Protein AF-A0AAV4CWK8-F1 (afdb_monomer)

Solvent-accessible surface area (backbone atoms only — not comparable to full-atom values): 9737 Å² total; per-residue (Å²): 127,70,70,64,57,52,54,51,51,53,54,54,52,53,53,53,50,53,52,51,50,54,52,54,55,46,54,52,49,56,52,48,53,53,48,52,51,52,56,52,54,70,74,44,55,72,71,56,43,50,50,50,64,67,66,51,59,64,65,56,48,72,73,48,62,86,52,51,74,74,28,52,50,37,36,68,65,50,82,75,72,56,103,56,95,66,69,42,73,68,11,51,52,51,18,52,50,49,51,52,52,51,52,52,47,55,53,49,54,51,51,50,51,52,49,51,55,50,50,54,50,52,52,50,52,50,51,52,49,55,51,50,50,53,52,50,53,51,49,53,51,53,53,51,53,49,52,64,55,33,77,76,34,75,64,51,51,53,52,53,53,49,53,55,48,57,63,61,70,71,73,80,131

Foldseek 3Di:
DPPVVVVVVVVVVVVVVVVVVVVVVVVVVVVVVVVVVVVVLVVDDPVVNVVVVVPPPPVCCVVPVPFDPVLVVLQVPDPPDDPDPGRDPVSVVVSVVVVVVVVVVVVVVVVVVVVVVVVVVVVVVVVVVVVVVVVVVVVVVVVVVLVVVCVVDPVSVVVVVVVVVVVVVPPDD

pLDDT: mean 79.46, std 17.85, range [38.38, 98.5]

Mean predicted aligned error: 16.21 Å

Structure (mmCIF, N/CA/C/O backbone):
data_AF-A0AAV4CWK8-F1
#
_entry.id   AF-A0AAV4CWK8-F1
#
loop_
_atom_site.group_PDB
_atom_site.id
_atom_site.type_symbol
_atom_site.label_atom_id
_atom_site.label_alt_id
_atom_site.label_comp_id
_atom_site.label_asym_id
_atom_site.label_entity_id
_atom_site.label_seq_id
_atom_site.pdbx_PDB_ins_code
_atom_site.Cartn_x
_atom_site.Cartn_y
_atom_site.Cartn_z
_atom_site.occupancy
_atom_site.B_iso_or_equiv
_atom_site.auth_seq_id
_atom_site.auth_comp_id
_atom_site.auth_asym_id
_atom_site.auth_atom_id
_atom_site.pdbx_PDB_model_num
ATOM 1 N N . MET A 1 1 ? -18.609 -22.293 10.521 1.00 49.12 1 MET A N 1
ATOM 2 C CA . MET A 1 1 ? -18.015 -21.008 10.081 1.00 49.12 1 MET A CA 1
ATOM 3 C C . MET A 1 1 ? -16.490 -20.924 10.261 1.00 49.12 1 MET A C 1
ATOM 5 O O . MET A 1 1 ? -15.881 -20.122 9.573 1.00 49.12 1 MET A O 1
ATOM 9 N N . GLY A 1 2 ? -15.840 -21.759 11.089 1.00 49.03 2 GLY A N 1
ATOM 10 C CA . GLY A 1 2 ? -14.388 -21.659 11.347 1.00 49.03 2 GLY A CA 1
ATOM 11 C C . GLY A 1 2 ? -13.431 -22.178 10.258 1.00 49.03 2 GLY A C 1
ATOM 12 O O . GLY A 1 2 ? -12.279 -21.765 10.224 1.00 49.03 2 GLY A O 1
ATOM 13 N N . THR A 1 3 ? -13.874 -23.036 9.334 1.00 44.81 3 THR A N 1
ATOM 14 C CA . THR A 1 3 ? -12.986 -23.637 8.315 1.00 44.81 3 THR A CA 1
ATOM 15 C C . THR A 1 3 ? -12.655 -22.700 7.150 1.00 44.81 3 THR A C 1
ATOM 17 O O . THR A 1 3 ? -11.585 -22.815 6.559 1.00 44.81 3 THR A O 1
ATOM 20 N N . GLN A 1 4 ? -13.523 -21.730 6.843 1.00 45.50 4 GLN A N 1
ATOM 21 C CA . GLN A 1 4 ? -13.283 -20.778 5.750 1.00 45.50 4 GLN A CA 1
ATOM 22 C C . GLN A 1 4 ? -12.299 -19.658 6.122 1.00 45.50 4 GLN A C 1
ATOM 24 O O . GLN A 1 4 ? -11.561 -19.195 5.254 1.00 45.50 4 GLN A O 1
ATOM 29 N N . LEU A 1 5 ? -12.229 -19.262 7.401 1.00 47.56 5 LEU A N 1
ATOM 30 C CA . LEU A 1 5 ? -11.217 -18.307 7.871 1.00 47.56 5 LEU A CA 1
ATOM 31 C C . LEU A 1 5 ? -9.807 -18.904 7.819 1.00 47.56 5 LEU A C 1
ATOM 33 O O . 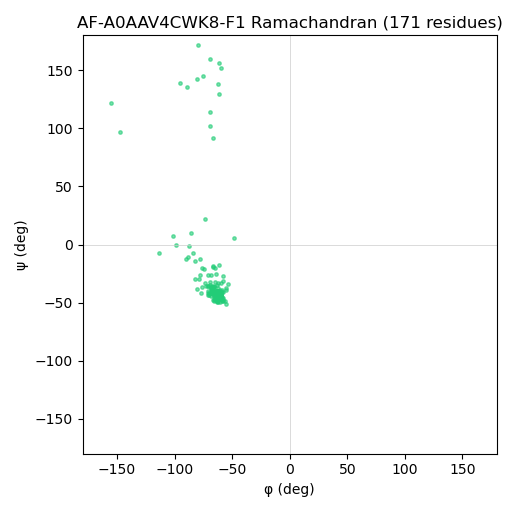LEU A 1 5 ? -8.871 -18.220 7.417 1.00 47.56 5 LEU A O 1
ATOM 37 N N . TRP A 1 6 ? -9.662 -20.184 8.171 1.00 48.62 6 TRP A N 1
ATOM 38 C CA . TRP A 1 6 ? -8.365 -20.865 8.180 1.00 48.62 6 TRP A CA 1
ATOM 39 C C . TRP A 1 6 ? -7.776 -20.999 6.770 1.00 48.62 6 TRP A C 1
ATOM 41 O O . TRP A 1 6 ? -6.610 -20.687 6.549 1.00 48.62 6 TRP A O 1
ATOM 51 N N . LEU A 1 7 ? -8.606 -21.369 5.789 1.00 44.88 7 LEU A N 1
ATOM 52 C CA . LEU A 1 7 ? -8.200 -21.451 4.381 1.00 44.88 7 LEU A CA 1
ATOM 53 C C . LEU A 1 7 ? -7.795 -20.084 3.810 1.00 44.88 7 LEU A C 1
ATOM 55 O O . LEU A 1 7 ? -6.794 -19.998 3.104 1.00 44.88 7 LEU A O 1
ATOM 59 N N . ARG A 1 8 ? -8.519 -19.009 4.157 1.00 49.56 8 ARG A N 1
ATOM 60 C CA . ARG A 1 8 ? -8.152 -17.635 3.774 1.00 49.56 8 ARG A CA 1
ATOM 61 C C . ARG A 1 8 ? -6.813 -17.205 4.374 1.00 49.56 8 ARG A C 1
ATOM 63 O O . ARG A 1 8 ? -5.992 -16.654 3.651 1.00 49.56 8 ARG A O 1
ATOM 70 N N . HIS A 1 9 ? -6.571 -17.493 5.653 1.00 49.91 9 HIS A N 1
ATOM 71 C CA . HIS A 1 9 ? -5.311 -17.145 6.313 1.00 49.91 9 HIS A CA 1
ATOM 72 C C . HIS A 1 9 ? -4.123 -17.891 5.690 1.00 49.91 9 HIS A C 1
ATOM 74 O O . HIS A 1 9 ? -3.112 -17.274 5.370 1.00 49.91 9 HIS A O 1
ATOM 80 N N . VAL A 1 10 ? -4.254 -19.198 5.438 1.00 54.44 10 VAL A N 1
ATOM 81 C CA . VAL A 1 10 ? -3.190 -20.003 4.811 1.00 54.44 10 VAL A CA 1
ATOM 82 C C . VAL A 1 10 ? -2.860 -19.493 3.402 1.00 54.44 10 VAL A C 1
ATOM 84 O O . VAL A 1 10 ? -1.686 -19.320 3.084 1.00 54.44 10 VAL A O 1
ATOM 87 N N . LEU A 1 11 ? -3.871 -19.162 2.589 1.00 46.03 11 LEU A N 1
ATOM 88 C CA . LEU A 1 11 ? -3.675 -18.610 1.241 1.00 46.03 11 LEU A CA 1
ATOM 89 C C . LEU A 1 11 ? -3.003 -17.228 1.250 1.00 46.03 11 LEU A C 1
ATOM 91 O O . LEU A 1 11 ? -2.079 -17.005 0.471 1.00 46.03 11 LEU A O 1
ATOM 95 N N . VAL A 1 12 ? -3.410 -16.322 2.144 1.00 47.41 12 VAL A N 1
ATOM 96 C CA . VAL A 1 12 ? -2.788 -14.989 2.275 1.00 47.41 12 VAL A CA 1
ATOM 97 C C . VAL A 1 12 ? -1.324 -15.111 2.705 1.00 47.41 12 VAL A C 1
ATOM 99 O O . VAL A 1 12 ? -0.449 -14.500 2.093 1.00 47.41 12 VAL A O 1
ATOM 102 N N . THR A 1 13 ? -1.034 -15.981 3.677 1.00 48.50 13 THR A N 1
ATOM 103 C CA . THR A 1 13 ? 0.336 -16.185 4.178 1.00 48.50 13 THR A CA 1
ATOM 104 C C . THR A 1 13 ? 1.245 -16.805 3.109 1.00 48.50 13 THR A C 1
ATOM 106 O O . THR A 1 13 ? 2.409 -16.427 2.981 1.00 48.50 13 THR A O 1
ATOM 109 N N . GLN A 1 14 ? 0.722 -17.728 2.296 1.00 38.38 14 GLN A N 1
ATOM 110 C CA . GLN A 1 14 ? 1.484 -18.402 1.241 1.00 38.38 14 GLN A CA 1
ATOM 111 C C . GLN A 1 14 ? 1.805 -17.464 0.062 1.00 38.38 14 GLN A C 1
ATOM 113 O O . GLN A 1 14 ? 2.908 -17.522 -0.483 1.00 38.38 14 GLN A O 1
ATOM 118 N N . VAL A 1 15 ? 0.896 -16.541 -0.280 1.00 45.66 15 VAL A N 1
ATOM 119 C CA . VAL A 1 15 ? 1.127 -15.504 -1.303 1.00 45.66 15 VAL A CA 1
ATOM 120 C C . VAL A 1 15 ? 2.132 -14.447 -0.819 1.00 45.66 15 VAL A C 1
ATOM 122 O O . VAL A 1 15 ? 3.046 -14.098 -1.568 1.00 45.66 15 VAL A O 1
ATOM 125 N N . GLN A 1 16 ? 2.047 -14.003 0.442 1.00 44.53 16 GLN A N 1
ATOM 126 C CA . GLN A 1 16 ? 3.034 -13.090 1.046 1.00 44.53 16 GLN A CA 1
ATOM 127 C C . GLN A 1 16 ? 4.437 -13.708 1.120 1.00 44.53 16 GLN A C 1
ATOM 129 O O . GLN A 1 16 ? 5.430 -13.037 0.836 1.00 44.53 16 GLN A O 1
ATOM 134 N N . PHE A 1 17 ? 4.534 -14.998 1.450 1.00 39.56 17 PHE A N 1
ATOM 135 C CA . PHE A 1 17 ? 5.815 -15.698 1.553 1.00 39.56 17 PHE A CA 1
ATOM 136 C C . PHE A 1 17 ? 6.501 -15.865 0.188 1.00 39.56 17 PHE A C 1
ATOM 138 O O . PHE A 1 17 ? 7.704 -15.632 0.062 1.00 39.56 17 PHE A O 1
ATOM 145 N N . MET A 1 18 ? 5.741 -16.198 -0.861 1.00 40.75 18 MET A N 1
ATOM 146 C CA . MET A 1 18 ? 6.278 -16.290 -2.223 1.00 40.75 18 MET A CA 1
ATOM 147 C C . MET A 1 18 ? 6.673 -14.914 -2.783 1.00 40.75 18 MET A C 1
ATOM 149 O O . MET A 1 18 ? 7.730 -14.798 -3.405 1.00 40.75 18 MET A O 1
ATOM 153 N N . GLY A 1 19 ? 5.896 -13.860 -2.500 1.00 42.41 19 GLY A N 1
ATOM 154 C CA . GLY A 1 19 ? 6.246 -12.478 -2.856 1.00 42.41 19 GLY A CA 1
ATOM 155 C C . GLY A 1 19 ? 7.525 -11.985 -2.165 1.00 42.41 19 GLY A C 1
ATOM 156 O O . GLY A 1 19 ? 8.403 -11.414 -2.814 1.00 42.41 19 GLY A O 1
ATOM 157 N N . GLY A 1 20 ? 7.689 -12.288 -0.872 1.00 46.28 20 GLY A N 1
ATOM 158 C CA . GLY A 1 20 ? 8.894 -11.956 -0.107 1.00 46.28 20 GLY A CA 1
ATOM 159 C C . GLY A 1 20 ? 10.147 -12.706 -0.575 1.00 46.28 20 GLY A C 1
ATOM 160 O O . GLY A 1 20 ? 11.233 -12.124 -0.617 1.00 46.28 20 GLY A O 1
ATOM 161 N N . PHE A 1 21 ? 10.010 -13.971 -0.985 1.00 46.59 21 PHE A N 1
ATOM 162 C CA . PHE A 1 21 ? 11.123 -14.789 -1.482 1.00 46.59 21 PHE A CA 1
ATOM 163 C C . PHE A 1 21 ? 11.638 -14.315 -2.849 1.00 46.59 21 PHE A C 1
ATOM 165 O O . PHE A 1 21 ? 12.845 -14.179 -3.048 1.00 46.59 21 PHE A O 1
ATOM 172 N N . LEU A 1 22 ? 10.735 -13.986 -3.777 1.00 47.19 22 LEU A N 1
ATOM 173 C CA . LEU A 1 22 ? 11.097 -13.416 -5.080 1.00 47.19 22 LEU A CA 1
ATOM 174 C C . LEU A 1 22 ? 11.719 -12.018 -4.936 1.00 47.19 22 LEU A C 1
ATOM 176 O O . LEU A 1 22 ? 12.740 -11.745 -5.564 1.00 47.19 22 LEU A O 1
ATOM 180 N N . SER A 1 23 ? 11.176 -11.172 -4.053 1.00 49.31 23 SER A N 1
ATOM 181 C CA . SER A 1 23 ? 11.720 -9.832 -3.789 1.00 49.31 23 SER A CA 1
ATOM 182 C C . SER A 1 23 ? 13.125 -9.884 -3.182 1.00 49.31 23 SER A C 1
ATOM 184 O O . SER A 1 23 ? 14.025 -9.187 -3.643 1.00 49.31 23 SER A O 1
ATOM 186 N N . THR A 1 24 ? 13.353 -10.735 -2.177 1.00 56.03 24 THR A N 1
ATOM 187 C CA . THR A 1 24 ? 14.677 -10.866 -1.539 1.00 56.03 24 THR A CA 1
ATOM 188 C C . THR A 1 24 ? 15.702 -11.550 -2.441 1.00 56.03 24 THR A C 1
ATOM 190 O O . THR A 1 24 ? 16.869 -11.158 -2.439 1.00 56.03 24 THR A O 1
ATOM 193 N N . SER A 1 25 ? 15.289 -12.532 -3.246 1.00 56.12 25 SER A N 1
ATOM 194 C CA . SER A 1 25 ? 16.150 -13.164 -4.252 1.00 56.12 25 SER A CA 1
ATOM 195 C C . SER A 1 25 ? 16.589 -12.172 -5.335 1.00 56.12 25 SER A C 1
ATOM 197 O O . SER A 1 25 ? 17.752 -12.182 -5.743 1.00 56.12 25 SER A O 1
ATOM 199 N N . TRP A 1 26 ? 15.686 -11.287 -5.769 1.00 54.41 26 TRP A N 1
ATOM 200 C CA . TRP A 1 26 ? 15.973 -10.256 -6.768 1.00 54.41 26 TRP A CA 1
ATOM 201 C C . TRP A 1 26 ? 16.886 -9.150 -6.223 1.00 54.41 26 TRP A C 1
ATOM 203 O O . TRP A 1 26 ? 17.869 -8.781 -6.863 1.00 54.41 26 TRP A O 1
ATOM 213 N N . SER A 1 27 ? 16.643 -8.670 -4.997 1.00 60.88 27 SER A N 1
ATOM 214 C CA . SER A 1 27 ? 17.540 -7.706 -4.344 1.00 60.88 27 SER A CA 1
ATOM 215 C C . SER A 1 27 ? 18.967 -8.247 -4.224 1.00 60.88 27 SER A C 1
ATOM 217 O O . SER A 1 27 ? 19.918 -7.524 -4.511 1.00 60.88 27 SER A O 1
ATOM 219 N N . ARG A 1 28 ? 19.127 -9.535 -3.885 1.00 66.44 28 ARG A N 1
ATOM 220 C CA . ARG A 1 28 ? 20.442 -10.195 -3.812 1.00 66.44 28 ARG A CA 1
ATOM 221 C C . ARG A 1 28 ? 21.150 -10.249 -5.167 1.00 66.44 28 ARG A C 1
ATOM 223 O O . ARG A 1 28 ? 22.354 -10.007 -5.233 1.00 66.44 28 ARG A O 1
ATOM 230 N N . THR A 1 29 ? 20.421 -10.527 -6.246 1.00 69.50 29 THR A N 1
ATOM 231 C CA . THR A 1 29 ? 20.991 -10.564 -7.603 1.00 69.50 29 THR A CA 1
ATOM 232 C C . THR A 1 29 ? 21.362 -9.169 -8.105 1.00 69.50 29 THR A C 1
ATOM 234 O O . THR A 1 29 ? 22.454 -9.000 -8.640 1.00 69.50 29 THR A O 1
ATOM 237 N N . CYS A 1 30 ? 20.547 -8.141 -7.849 1.00 72.69 30 CYS A N 1
ATOM 238 C CA . CYS A 1 30 ? 20.900 -6.753 -8.176 1.00 72.69 30 CYS A CA 1
ATOM 239 C C . CYS A 1 30 ? 22.162 -6.275 -7.437 1.00 72.69 30 CYS A C 1
ATOM 241 O O . CYS A 1 30 ? 23.017 -5.618 -8.037 1.00 72.69 30 CYS A O 1
ATOM 243 N N . THR A 1 31 ? 22.313 -6.629 -6.154 1.00 76.31 31 THR A N 1
ATOM 244 C CA . THR A 1 31 ? 23.530 -6.302 -5.392 1.00 76.31 31 THR A CA 1
ATOM 245 C C . THR A 1 31 ? 24.758 -7.057 -5.893 1.00 76.31 31 THR A C 1
ATOM 247 O O . THR A 1 31 ? 25.839 -6.477 -5.937 1.00 76.31 31 THR A O 1
ATOM 250 N N . ALA A 1 32 ? 24.601 -8.315 -6.316 1.00 81.81 32 ALA A N 1
ATOM 251 C CA . ALA A 1 32 ? 25.691 -9.104 -6.888 1.00 81.81 32 ALA A CA 1
ATOM 252 C C . ALA A 1 32 ? 26.179 -8.505 -8.216 1.00 81.81 32 ALA A C 1
ATOM 254 O O . ALA A 1 32 ? 27.367 -8.248 -8.361 1.00 81.81 32 ALA A O 1
ATOM 255 N N . ILE A 1 33 ? 25.261 -8.164 -9.125 1.00 79.94 33 ILE A N 1
ATOM 256 C CA . ILE A 1 33 ? 25.595 -7.548 -10.421 1.00 79.94 33 ILE A CA 1
ATOM 257 C C . ILE A 1 33 ? 26.264 -6.179 -10.232 1.00 79.94 33 ILE A C 1
ATOM 259 O O . ILE A 1 33 ? 27.230 -5.854 -10.918 1.00 79.94 33 ILE A O 1
ATOM 263 N N . SER A 1 34 ? 25.775 -5.369 -9.286 1.00 82.88 34 SER A N 1
ATOM 264 C CA . SER A 1 34 ? 26.373 -4.056 -8.993 1.00 82.88 34 SER A CA 1
ATOM 265 C C . SER A 1 34 ? 27.798 -4.195 -8.464 1.00 82.88 34 SER A C 1
ATOM 267 O O . SER A 1 34 ? 28.684 -3.453 -8.877 1.00 82.88 34 SER A O 1
ATOM 269 N N . ARG A 1 35 ? 28.022 -5.181 -7.592 1.00 85.50 35 ARG A N 1
ATOM 270 C CA . ARG A 1 35 ? 29.340 -5.490 -7.049 1.00 85.50 35 ARG A CA 1
ATOM 271 C C . ARG A 1 35 ? 30.295 -6.004 -8.126 1.00 85.50 35 ARG A C 1
ATOM 273 O O . ARG A 1 35 ? 31.407 -5.502 -8.211 1.00 85.50 35 ARG A O 1
ATOM 280 N N . GLU A 1 36 ? 29.864 -6.945 -8.963 1.00 87.75 36 GLU A N 1
ATOM 281 C CA . GLU A 1 36 ? 30.672 -7.461 -10.078 1.00 87.75 36 GLU A CA 1
ATOM 282 C C . GLU A 1 36 ? 31.054 -6.346 -11.058 1.00 87.75 36 GLU A C 1
ATOM 284 O O . GLU A 1 36 ? 32.206 -6.247 -11.472 1.00 87.75 36 GLU A O 1
ATOM 289 N N . ARG A 1 37 ? 30.115 -5.448 -11.380 1.00 86.69 37 ARG A N 1
ATOM 290 C CA . ARG A 1 37 ? 30.395 -4.250 -12.181 1.00 86.69 37 ARG A CA 1
ATOM 291 C C . ARG A 1 37 ? 31.478 -3.386 -11.534 1.00 86.69 37 ARG A C 1
ATOM 293 O O . ARG A 1 37 ? 32.389 -2.949 -12.229 1.00 86.69 37 ARG A O 1
ATOM 300 N N . ASP A 1 38 ? 31.375 -3.116 -10.236 1.00 87.88 38 ASP A N 1
ATOM 301 C CA . ASP A 1 38 ? 32.328 -2.253 -9.529 1.00 87.88 38 ASP A CA 1
ATOM 302 C C . ASP A 1 38 ? 33.718 -2.900 -9.424 1.00 87.88 38 ASP A C 1
ATOM 304 O O . ASP A 1 38 ? 34.729 -2.212 -9.576 1.00 87.88 38 ASP A O 1
ATOM 308 N N . GLU A 1 39 ? 33.773 -4.221 -9.239 1.00 92.62 39 GLU A N 1
ATOM 309 C CA . GLU A 1 39 ? 35.005 -5.015 -9.270 1.00 92.62 39 GLU A CA 1
ATOM 310 C C . GLU A 1 39 ? 35.653 -4.980 -10.663 1.00 92.62 39 GLU A C 1
ATOM 312 O O . GLU A 1 39 ? 36.848 -4.712 -10.774 1.00 92.62 39 GLU A O 1
ATOM 317 N N . LEU A 1 40 ? 34.875 -5.147 -11.737 1.00 90.31 40 LEU A N 1
ATOM 318 C CA . LEU A 1 40 ? 35.370 -5.026 -13.111 1.00 90.31 40 LEU A CA 1
ATOM 319 C C . LEU A 1 40 ? 35.852 -3.603 -13.421 1.00 90.31 40 LEU A C 1
ATOM 321 O O . LEU A 1 40 ? 36.930 -3.436 -13.984 1.00 90.31 40 LEU A O 1
ATOM 325 N N . LEU A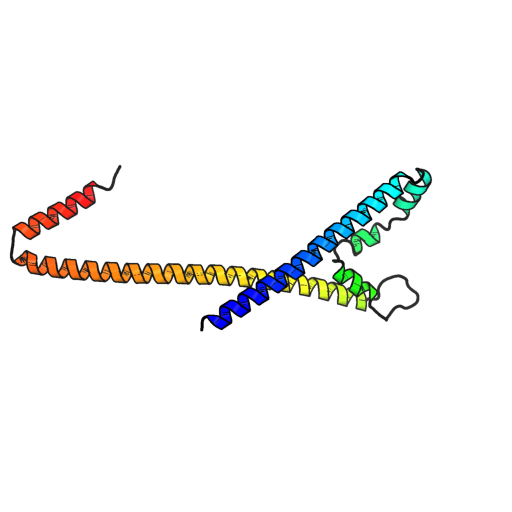 1 41 ? 35.117 -2.569 -13.001 1.00 86.12 41 LEU A N 1
ATOM 326 C CA . LEU A 1 41 ? 35.518 -1.165 -13.168 1.00 86.12 41 LEU A CA 1
ATOM 327 C C . LEU A 1 41 ? 36.796 -0.808 -12.399 1.00 86.12 41 LEU A C 1
ATOM 329 O O . LEU A 1 41 ? 37.493 0.132 -12.782 1.00 86.12 41 LEU A O 1
ATOM 333 N N . ALA A 1 42 ? 37.113 -1.527 -11.321 1.00 88.94 42 ALA A N 1
ATOM 334 C CA . ALA A 1 42 ? 38.368 -1.362 -10.594 1.00 88.94 42 ALA A CA 1
ATOM 335 C C . ALA A 1 42 ? 39.579 -1.954 -11.341 1.00 88.94 42 ALA A C 1
ATOM 337 O O . ALA A 1 42 ? 40.704 -1.544 -11.064 1.00 88.94 42 ALA A O 1
ATOM 338 N N . LEU A 1 43 ? 39.354 -2.880 -12.281 1.00 92.44 43 LEU A N 1
ATOM 339 C CA . LEU A 1 43 ? 40.393 -3.505 -13.112 1.00 92.44 43 LEU A CA 1
ATOM 340 C C . LEU A 1 43 ? 40.670 -2.744 -14.418 1.00 92.44 43 LEU A C 1
ATOM 342 O O . LEU A 1 43 ? 41.651 -3.032 -15.101 1.00 92.44 43 LEU A O 1
ATOM 346 N N . VAL A 1 44 ? 39.807 -1.794 -14.775 1.00 90.31 44 VAL A N 1
ATOM 347 C CA . VAL A 1 44 ? 39.916 -0.979 -15.989 1.00 90.31 44 VAL A CA 1
ATOM 348 C C . VAL A 1 44 ? 40.914 0.166 -15.773 1.00 90.31 44 VAL A C 1
ATOM 350 O O . VAL A 1 44 ? 40.957 0.766 -14.696 1.00 90.31 44 VAL A O 1
ATOM 353 N N . ASP A 1 45 ? 41.706 0.495 -16.800 1.00 91.88 45 ASP A N 1
ATOM 354 C CA . ASP A 1 45 ? 42.658 1.610 -16.740 1.00 91.88 45 ASP A CA 1
ATOM 355 C C . ASP A 1 45 ? 41.950 2.950 -16.469 1.00 91.88 45 ASP A C 1
ATOM 357 O O . ASP A 1 45 ? 40.796 3.162 -16.852 1.00 91.88 45 ASP A O 1
ATOM 361 N N . VAL A 1 46 ? 42.650 3.895 -15.836 1.00 87.75 46 VAL A N 1
ATOM 362 C CA . VAL A 1 46 ? 42.090 5.193 -15.426 1.00 87.75 46 VAL A CA 1
ATOM 363 C C . VAL A 1 46 ? 41.477 5.939 -16.616 1.00 87.75 46 VAL A C 1
ATOM 365 O O . VAL A 1 46 ? 40.415 6.549 -16.474 1.00 87.75 46 VAL A O 1
ATOM 368 N N . ALA A 1 47 ? 42.089 5.853 -17.802 1.00 88.00 47 ALA A N 1
ATOM 369 C CA . ALA A 1 47 ? 41.570 6.496 -19.007 1.00 88.00 47 ALA A CA 1
ATOM 370 C C . ALA A 1 47 ? 40.266 5.854 -19.511 1.00 88.00 47 ALA A C 1
ATOM 372 O O . ALA A 1 47 ? 39.364 6.554 -19.975 1.00 88.00 47 ALA A O 1
ATOM 373 N N . GLU A 1 48 ? 40.142 4.533 -19.420 1.00 85.69 48 GLU A N 1
ATOM 374 C CA . GLU A 1 48 ? 38.941 3.801 -19.828 1.00 85.69 48 GLU A CA 1
ATOM 375 C C . GLU A 1 48 ? 37.811 3.936 -18.805 1.00 85.69 48 GLU A C 1
ATOM 377 O O . GLU A 1 48 ? 36.654 4.127 -19.181 1.00 85.69 48 GLU A O 1
ATOM 382 N N . ARG A 1 49 ? 38.144 3.968 -17.512 1.00 85.62 49 ARG A N 1
ATOM 383 C CA . ARG A 1 49 ? 37.191 4.261 -16.440 1.00 85.62 49 ARG A CA 1
ATOM 384 C C . ARG A 1 49 ? 36.606 5.663 -16.582 1.00 85.62 49 ARG A C 1
ATOM 386 O O . ARG A 1 49 ? 35.403 5.844 -16.429 1.00 85.62 49 ARG A O 1
ATOM 393 N N . LEU A 1 50 ? 37.434 6.647 -16.937 1.00 86.88 50 LEU A N 1
ATOM 394 C CA . LEU A 1 50 ? 36.976 8.009 -17.203 1.00 86.88 50 LEU A CA 1
ATOM 395 C C . LEU A 1 50 ? 36.019 8.057 -18.404 1.00 86.88 50 LEU A C 1
ATOM 397 O O . LEU A 1 50 ? 34.993 8.728 -18.333 1.00 86.88 50 LEU A O 1
ATOM 401 N N . LYS A 1 51 ? 36.310 7.312 -19.480 1.00 86.00 51 LYS A N 1
ATOM 402 C CA . LYS A 1 51 ? 35.405 7.190 -20.637 1.00 86.00 51 LYS A CA 1
ATOM 403 C C . LYS A 1 51 ? 34.078 6.536 -20.261 1.00 86.00 51 LYS A C 1
ATOM 405 O O . LYS A 1 51 ? 33.041 6.984 -20.736 1.00 86.00 51 LYS A O 1
ATOM 410 N N . TYR A 1 52 ? 34.094 5.512 -19.409 1.00 83.31 52 TYR A N 1
ATOM 411 C CA . TYR A 1 52 ? 32.876 4.879 -18.902 1.00 83.31 52 TYR A CA 1
ATOM 412 C C . TYR A 1 52 ? 32.029 5.858 -18.078 1.00 83.31 52 TYR A C 1
ATOM 414 O O . TYR A 1 52 ? 30.843 6.021 -18.352 1.00 83.31 52 TYR A O 1
ATOM 422 N N . GLU A 1 53 ? 32.636 6.566 -17.122 1.00 82.69 53 GLU A N 1
ATOM 423 C CA . GLU A 1 53 ? 31.936 7.565 -16.301 1.00 82.69 53 GLU A CA 1
ATOM 424 C C . GLU A 1 53 ? 31.395 8.734 -17.140 1.00 82.69 53 GLU A C 1
ATOM 426 O O . GLU A 1 53 ? 30.313 9.248 -16.867 1.00 82.69 53 GLU A O 1
ATOM 431 N N . GLN A 1 54 ? 32.111 9.136 -18.195 1.00 81.69 54 GLN A N 1
ATOM 432 C CA . GLN A 1 54 ? 31.652 10.154 -19.148 1.00 81.69 54 GLN A CA 1
ATOM 433 C C . GLN A 1 54 ? 30.558 9.640 -20.095 1.00 81.69 54 GLN A C 1
ATOM 435 O O . GLN A 1 54 ? 29.687 10.409 -20.492 1.00 81.69 54 GLN A O 1
ATOM 440 N N . GLY A 1 55 ? 30.599 8.357 -20.461 1.00 76.06 55 GLY A N 1
ATOM 441 C CA . GLY A 1 55 ? 29.594 7.696 -21.296 1.00 76.06 55 GLY A CA 1
ATOM 442 C C . GLY A 1 55 ? 28.320 7.321 -20.538 1.00 76.06 55 GLY A C 1
ATOM 443 O O . GLY A 1 55 ? 27.308 6.991 -21.157 1.00 76.06 55 GLY A O 1
ATOM 444 N N . LYS A 1 56 ? 28.345 7.384 -19.203 1.00 75.81 56 LYS A N 1
ATOM 445 C CA . LYS A 1 56 ? 27.181 7.140 -18.358 1.00 75.81 56 LYS A CA 1
ATOM 446 C C . LYS A 1 56 ? 26.175 8.279 -18.543 1.00 75.81 56 LYS A C 1
ATOM 448 O O . LYS A 1 56 ? 26.435 9.428 -18.187 1.00 75.81 56 LYS A O 1
ATOM 453 N N . SER A 1 57 ? 25.012 7.966 -19.113 1.00 71.94 57 SER A N 1
ATOM 454 C CA . SER A 1 57 ? 23.954 8.956 -19.321 1.00 71.94 57 SER A CA 1
ATOM 455 C C . SER A 1 57 ? 23.358 9.376 -17.978 1.00 71.94 57 SER A C 1
ATOM 457 O O . SER A 1 57 ? 22.542 8.662 -17.400 1.00 71.94 57 SER A O 1
ATOM 459 N N . ARG A 1 58 ? 23.753 10.556 -17.485 1.00 68.62 58 ARG A N 1
ATOM 460 C CA . ARG A 1 58 ? 23.121 11.185 -16.310 1.00 68.62 58 ARG A CA 1
ATOM 461 C C . ARG A 1 58 ? 21.631 11.441 -16.543 1.00 68.62 58 ARG A C 1
ATOM 463 O O . ARG A 1 58 ? 20.836 11.294 -15.630 1.00 68.62 58 ARG A O 1
ATOM 470 N N . ILE A 1 59 ? 21.270 11.738 -17.791 1.00 66.50 59 ILE A N 1
ATOM 471 C CA . ILE A 1 59 ? 19.890 11.983 -18.218 1.00 66.50 59 ILE A CA 1
ATOM 472 C C . ILE A 1 59 ? 19.034 10.723 -18.027 1.00 66.50 59 ILE A C 1
ATOM 474 O O . ILE A 1 59 ? 17.933 10.818 -17.505 1.00 66.50 59 ILE A O 1
ATOM 478 N N . ALA A 1 60 ? 19.554 9.540 -18.373 1.00 72.38 60 ALA A N 1
ATOM 479 C CA . ALA A 1 60 ? 18.812 8.289 -18.215 1.00 72.38 60 ALA A CA 1
ATOM 480 C C . ALA A 1 60 ? 18.612 7.900 -16.738 1.00 72.38 60 ALA A C 1
ATOM 482 O O . ALA A 1 60 ? 17.573 7.350 -16.384 1.00 72.38 60 ALA A O 1
ATOM 483 N N . GLU A 1 61 ? 19.584 8.190 -15.872 1.00 74.75 61 GLU A N 1
ATOM 484 C CA . GLU A 1 61 ? 19.444 7.973 -14.425 1.00 74.75 61 GLU A CA 1
ATOM 485 C C . GLU A 1 61 ? 18.406 8.926 -13.813 1.00 74.75 61 GLU A C 1
ATOM 487 O O . GLU A 1 61 ? 17.571 8.490 -13.024 1.00 74.75 61 GLU A O 1
ATOM 492 N N . ASP A 1 62 ? 18.396 10.199 -14.216 1.00 77.81 62 ASP A N 1
ATOM 493 C CA . ASP A 1 62 ? 17.403 11.169 -13.739 1.00 77.81 62 ASP A CA 1
ATOM 494 C C . ASP A 1 62 ? 15.987 10.843 -14.254 1.00 77.81 62 ASP A C 1
ATOM 496 O O . ASP A 1 62 ? 15.005 10.958 -13.517 1.00 77.81 62 ASP A O 1
ATOM 500 N N . GLU A 1 63 ? 15.869 10.402 -15.509 1.00 82.75 63 GLU A N 1
ATOM 501 C CA . GLU A 1 63 ? 14.587 10.107 -16.155 1.00 82.75 63 GLU A CA 1
ATOM 502 C C . GLU A 1 63 ? 13.989 8.768 -15.693 1.00 82.75 63 GLU A C 1
ATOM 504 O O . GLU A 1 63 ? 12.793 8.684 -15.397 1.00 82.75 63 GLU A O 1
ATOM 509 N N . TYR A 1 64 ? 14.815 7.726 -15.560 1.00 85.25 64 TYR A N 1
ATOM 510 C CA . TYR A 1 64 ? 14.357 6.357 -15.306 1.00 85.25 64 TYR A CA 1
ATOM 511 C C . TYR A 1 64 ? 14.749 5.802 -13.932 1.00 85.25 64 TYR A C 1
ATOM 513 O O . TYR A 1 64 ? 14.255 4.743 -13.547 1.00 85.25 64 TYR A O 1
ATOM 521 N N . GLY A 1 65 ? 15.569 6.499 -13.142 1.00 84.50 65 GLY A N 1
ATOM 522 C CA . GLY A 1 65 ? 16.030 6.018 -11.831 1.00 84.50 65 GLY A CA 1
ATOM 523 C C . GLY A 1 65 ? 14.914 5.857 -10.795 1.00 84.50 65 GLY A C 1
ATOM 524 O O . GLY A 1 65 ? 15.051 5.099 -9.838 1.00 84.50 65 GLY A O 1
ATOM 525 N N . SER A 1 66 ? 13.776 6.525 -11.000 1.00 87.12 66 SER A N 1
ATOM 526 C CA . SER A 1 66 ? 12.588 6.379 -10.151 1.00 87.12 66 SER A CA 1
ATOM 527 C C . SER A 1 66 ? 11.647 5.244 -10.576 1.00 87.12 66 SER A C 1
ATOM 529 O O . SER A 1 66 ? 10.603 5.066 -9.941 1.00 87.12 66 SER A O 1
ATOM 531 N N . PHE A 1 67 ? 11.956 4.529 -11.661 1.00 89.62 67 PHE A N 1
ATOM 532 C CA . PHE A 1 67 ? 11.129 3.443 -12.177 1.00 89.62 67 PHE A CA 1
ATOM 533 C C . PHE A 1 67 ? 11.530 2.111 -11.543 1.00 89.62 67 PHE A C 1
ATOM 535 O O . PHE A 1 67 ? 12.709 1.764 -11.459 1.00 89.62 67 PHE A O 1
ATOM 542 N N . SER A 1 68 ? 10.541 1.318 -11.136 1.00 90.56 68 SER A N 1
ATOM 543 C CA . SER A 1 68 ? 10.783 -0.065 -10.729 1.00 90.56 68 SER A CA 1
ATOM 544 C C . SER A 1 68 ? 11.167 -0.930 -11.933 1.00 90.56 68 SER A C 1
ATOM 546 O O . SER A 1 68 ? 10.833 -0.629 -13.081 1.00 90.56 68 SER A O 1
ATOM 548 N N . SER A 1 69 ? 11.806 -2.077 -11.684 1.00 88.25 69 SER A N 1
ATOM 549 C CA . SER A 1 69 ? 12.134 -3.053 -12.737 1.00 88.25 69 SER A CA 1
ATOM 550 C C . SER A 1 69 ? 10.910 -3.462 -13.566 1.00 88.25 69 SER A C 1
ATOM 552 O O . SER A 1 69 ? 11.006 -3.673 -14.776 1.00 88.25 69 SER A O 1
ATOM 554 N N . SER A 1 70 ? 9.741 -3.530 -12.925 1.00 89.19 70 SER A N 1
ATOM 555 C CA . SER A 1 70 ? 8.480 -3.857 -13.585 1.00 89.19 70 SER A CA 1
ATOM 556 C C . SER A 1 70 ? 7.995 -2.753 -14.526 1.00 89.19 70 SER A C 1
ATOM 558 O O . SER A 1 70 ? 7.388 -3.058 -15.553 1.00 89.19 70 SER A O 1
ATO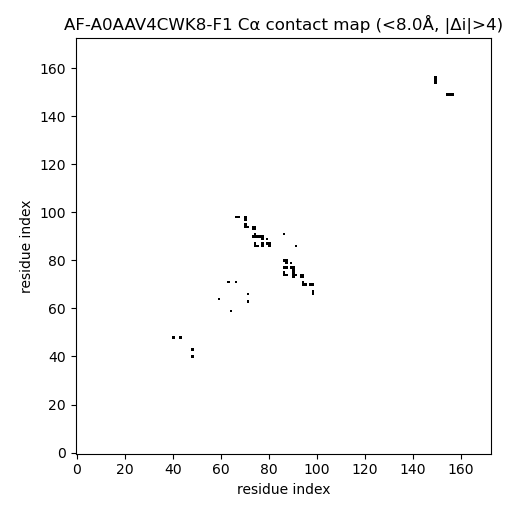M 560 N N . GLU A 1 71 ? 8.276 -1.488 -14.213 1.00 92.62 71 GLU A N 1
ATOM 561 C CA . GLU A 1 71 ? 7.921 -0.338 -15.044 1.00 92.62 71 GLU A CA 1
ATOM 562 C C . GLU A 1 71 ? 8.935 -0.156 -16.183 1.00 92.62 71 GLU A C 1
ATOM 564 O O . GLU A 1 71 ? 8.532 0.065 -17.325 1.00 92.62 71 GLU A O 1
ATOM 569 N N . LEU A 1 72 ? 10.230 -0.382 -15.923 1.00 91.62 72 LEU A N 1
ATOM 570 C CA . LEU A 1 72 ? 11.272 -0.435 -16.958 1.00 91.62 72 LEU A CA 1
ATOM 571 C C . LEU A 1 72 ? 10.976 -1.519 -18.008 1.00 91.62 72 LEU A C 1
ATOM 573 O O . LEU A 1 72 ? 11.128 -1.296 -19.210 1.00 91.62 72 LEU A O 1
ATOM 577 N N . ALA A 1 73 ? 10.468 -2.679 -17.581 1.00 91.56 73 ALA A N 1
ATOM 578 C CA . ALA A 1 73 ? 10.026 -3.724 -18.502 1.00 91.56 73 ALA A CA 1
ATOM 579 C C . ALA A 1 73 ? 8.863 -3.265 -19.406 1.00 91.56 73 ALA A C 1
ATOM 581 O O . ALA A 1 73 ? 8.792 -3.671 -20.568 1.00 91.56 73 ALA A O 1
ATOM 582 N N . VAL A 1 74 ? 7.969 -2.395 -18.913 1.00 92.69 74 VAL A N 1
ATOM 583 C CA . VAL A 1 74 ? 6.871 -1.828 -19.721 1.00 92.69 74 VAL A CA 1
ATOM 584 C C . VAL A 1 74 ? 7.395 -0.859 -20.771 1.00 92.69 74 VAL A C 1
ATOM 586 O O . VAL A 1 74 ? 6.958 -0.939 -21.921 1.00 92.69 74 VAL A O 1
ATOM 589 N N . LEU A 1 75 ? 8.361 -0.003 -20.418 1.00 90.19 75 LEU A N 1
ATOM 590 C CA . LEU A 1 75 ? 9.033 0.869 -21.391 1.00 90.19 75 LEU A CA 1
ATOM 591 C C . LEU A 1 75 ? 9.625 0.045 -22.544 1.00 90.19 75 LEU A C 1
ATOM 593 O O . LEU A 1 75 ? 9.512 0.411 -23.715 1.00 90.19 75 LEU A O 1
ATOM 597 N N . GLY A 1 76 ? 10.182 -1.123 -22.213 1.00 87.62 76 GLY A N 1
ATOM 598 C CA . GLY A 1 76 ? 10.758 -2.064 -23.167 1.00 87.62 76 GLY A CA 1
ATOM 599 C C . GLY A 1 76 ? 9.756 -2.765 -24.098 1.00 87.62 76 GLY A C 1
ATOM 600 O O . GLY A 1 76 ? 10.133 -3.157 -25.206 1.00 87.62 76 GLY A O 1
ATOM 601 N N . ALA A 1 77 ? 8.498 -2.915 -23.680 1.00 90.00 77 ALA A N 1
ATOM 602 C CA . ALA A 1 77 ? 7.508 -3.777 -24.331 1.00 90.00 77 ALA A CA 1
ATOM 603 C C . ALA A 1 77 ? 6.698 -3.098 -25.455 1.00 90.00 77 ALA A C 1
ATOM 605 O O . ALA A 1 77 ? 5.986 -3.782 -26.198 1.00 90.00 77 ALA A O 1
ATOM 606 N N . CYS A 1 78 ? 6.785 -1.769 -25.602 1.00 89.75 78 CYS A N 1
ATOM 607 C CA . CYS A 1 78 ? 6.089 -1.035 -26.667 1.00 89.75 78 CYS A CA 1
ATOM 608 C C . CYS A 1 78 ? 6.566 -1.494 -28.058 1.00 89.75 78 CYS A C 1
ATOM 610 O O . CYS A 1 78 ? 7.761 -1.488 -28.351 1.00 89.75 78 CYS A O 1
ATOM 612 N N . LYS A 1 79 ? 5.624 -1.835 -28.951 1.00 87.81 79 LYS A N 1
ATOM 613 C CA . LYS A 1 79 ? 5.915 -2.202 -30.353 1.00 87.81 79 LYS A CA 1
ATOM 614 C C . LYS A 1 79 ? 6.048 -1.004 -31.296 1.00 87.81 79 LYS A C 1
ATOM 616 O O . LYS A 1 79 ? 6.445 -1.187 -32.439 1.00 87.81 79 LYS A O 1
ATOM 621 N N . CYS A 1 80 ? 5.760 0.216 -30.842 1.00 87.81 80 CYS A N 1
ATOM 622 C CA . CYS A 1 80 ? 5.855 1.436 -31.653 1.00 87.81 80 CYS A CA 1
ATOM 623 C C . CYS A 1 80 ? 7.305 1.888 -31.909 1.00 87.81 80 CYS A C 1
ATOM 625 O O . CYS A 1 80 ? 7.526 3.069 -32.166 1.00 87.81 80 CYS A O 1
ATOM 627 N N . ARG A 1 81 ? 8.292 0.986 -31.803 1.00 67.56 81 ARG A N 1
ATOM 628 C CA . ARG A 1 81 ? 9.701 1.293 -32.060 1.00 67.56 81 ARG A CA 1
ATOM 629 C C . ARG A 1 81 ? 9.879 1.615 -33.542 1.00 67.56 81 ARG A C 1
ATOM 631 O O . ARG A 1 81 ? 10.062 0.732 -34.372 1.00 67.56 81 ARG A O 1
ATOM 638 N N . LEU A 1 82 ? 9.775 2.898 -33.860 1.00 67.81 82 LEU A N 1
ATOM 639 C CA . LEU A 1 82 ? 10.382 3.496 -35.043 1.00 67.81 82 LEU A CA 1
ATOM 640 C C . LEU A 1 82 ? 11.866 3.749 -34.737 1.00 67.81 82 LEU A C 1
ATOM 642 O O . LEU A 1 82 ? 12.288 3.575 -33.601 1.00 67.81 82 LEU A O 1
ATOM 646 N N . SER A 1 83 ? 12.642 4.138 -35.744 1.00 67.62 83 SER A N 1
ATOM 647 C CA . SER A 1 83 ? 14.113 4.273 -35.813 1.00 67.62 83 SER A CA 1
ATOM 648 C C . SER A 1 83 ? 14.863 5.019 -34.683 1.00 67.62 83 SER A C 1
ATOM 650 O O . SER A 1 83 ? 16.066 5.229 -34.814 1.00 67.62 83 SER A O 1
ATOM 652 N N . SER A 1 84 ? 14.199 5.435 -33.603 1.00 75.88 84 SER A N 1
ATOM 653 C CA . SER A 1 84 ? 14.799 6.045 -32.416 1.00 75.88 84 SER A CA 1
ATOM 654 C C . SER A 1 84 ? 15.055 5.005 -31.311 1.00 75.88 84 SER A C 1
ATOM 656 O O . SER A 1 84 ? 14.190 4.159 -31.062 1.00 75.88 84 SER A O 1
ATOM 658 N N . PRO A 1 85 ? 16.206 5.067 -30.616 1.00 75.75 85 PRO A N 1
ATOM 659 C CA . PRO A 1 85 ? 16.479 4.234 -29.443 1.00 75.75 85 PRO A CA 1
ATOM 660 C C . PRO A 1 85 ? 15.571 4.559 -28.240 1.00 75.75 85 PRO A C 1
ATOM 662 O O . PRO A 1 85 ? 15.413 3.710 -27.361 1.00 75.75 85 PRO A O 1
ATOM 665 N N . GLU A 1 86 ? 14.945 5.740 -28.221 1.00 83.44 86 GLU A N 1
ATOM 666 C CA . GLU A 1 86 ? 14.127 6.220 -27.101 1.00 83.44 86 GLU A CA 1
ATOM 667 C C . GLU A 1 86 ? 12.745 5.540 -27.007 1.00 83.44 86 GLU A C 1
ATOM 669 O O . GLU A 1 86 ? 12.120 5.249 -28.039 1.00 83.44 86 GLU A O 1
ATOM 674 N N . PRO A 1 87 ? 12.210 5.303 -25.789 1.00 88.00 87 PRO A N 1
ATOM 675 C CA . PRO A 1 87 ? 10.885 4.724 -25.619 1.00 88.00 87 PRO A CA 1
ATOM 676 C C . PRO A 1 87 ? 9.779 5.615 -26.198 1.00 88.00 87 PRO A C 1
ATOM 678 O O . PRO A 1 87 ? 9.731 6.830 -26.014 1.00 88.00 87 PRO A O 1
ATOM 681 N N . CYS A 1 88 ? 8.822 4.975 -26.870 1.00 90.69 88 CYS A N 1
ATOM 682 C CA . CYS A 1 88 ? 7.663 5.634 -27.464 1.00 90.69 88 CYS A CA 1
ATOM 683 C C . CYS A 1 88 ? 6.799 6.337 -26.380 1.00 90.69 88 CYS A C 1
ATOM 685 O O . CYS A 1 88 ? 6.761 5.904 -25.225 1.00 90.69 88 CYS A O 1
ATOM 687 N N . GLY A 1 89 ? 6.012 7.360 -26.742 1.00 91.19 89 GLY A N 1
ATOM 688 C CA . GLY A 1 89 ? 5.080 8.0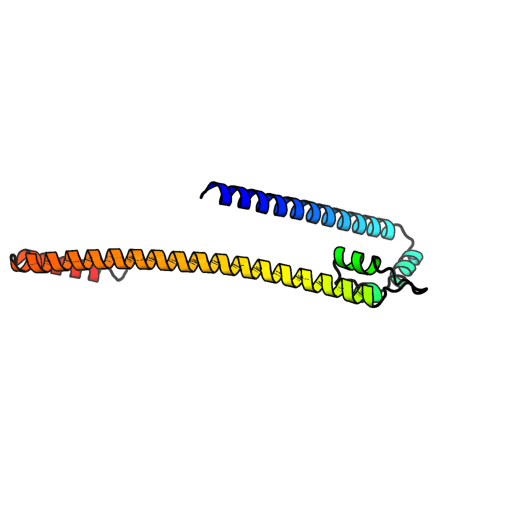08 -25.799 1.00 91.19 89 GLY A CA 1
ATOM 689 C C . GLY A 1 89 ? 4.060 7.039 -25.175 1.00 91.19 89 GLY A C 1
ATOM 690 O O . GLY A 1 89 ? 3.698 7.177 -24.008 1.00 91.19 89 GLY A O 1
ATOM 691 N N . CYS A 1 90 ? 3.659 5.991 -25.905 1.00 93.19 90 CYS A N 1
ATOM 692 C CA . CYS A 1 90 ? 2.792 4.936 -25.370 1.00 93.19 90 CYS A CA 1
ATOM 693 C C . CYS A 1 90 ? 3.480 4.114 -24.266 1.00 93.19 90 CYS A C 1
ATOM 695 O O . CYS A 1 90 ? 2.821 3.708 -23.314 1.00 93.19 90 CYS A O 1
ATOM 697 N N . ALA A 1 91 ? 4.792 3.878 -24.382 1.00 92.50 91 ALA A N 1
ATOM 698 C CA . ALA A 1 91 ? 5.584 3.152 -23.393 1.00 92.50 91 ALA A CA 1
ATOM 699 C C . ALA A 1 91 ? 5.646 3.959 -22.098 1.00 92.50 91 ALA A C 1
ATOM 701 O O . ALA A 1 91 ? 5.343 3.421 -21.038 1.00 92.50 91 ALA A O 1
ATOM 702 N N . HIS A 1 92 ? 5.953 5.255 -22.201 1.00 93.56 92 HIS A N 1
ATOM 703 C CA . HIS A 1 92 ? 5.973 6.169 -21.061 1.00 93.56 92 HIS A CA 1
ATOM 704 C C . HIS A 1 92 ? 4.622 6.238 -20.353 1.00 93.56 92 HIS A C 1
ATOM 706 O O . HIS A 1 92 ? 4.550 6.061 -19.139 1.00 93.56 92 HIS A O 1
ATOM 712 N N . ALA A 1 93 ? 3.535 6.423 -21.108 1.00 95.44 93 ALA A N 1
ATOM 713 C CA . ALA A 1 93 ? 2.192 6.452 -20.540 1.00 95.44 93 ALA A CA 1
ATOM 714 C C . ALA A 1 93 ? 1.844 5.138 -19.819 1.00 95.44 93 ALA A C 1
ATOM 716 O O . ALA A 1 93 ? 1.332 5.164 -18.702 1.00 95.44 93 ALA A O 1
ATOM 717 N N . ALA A 1 94 ? 2.162 3.989 -20.422 1.00 95.75 94 ALA A N 1
ATOM 718 C CA . ALA A 1 94 ? 1.894 2.684 -19.826 1.00 95.75 94 ALA A CA 1
ATOM 719 C C . ALA A 1 94 ? 2.747 2.418 -18.573 1.00 95.75 94 ALA A C 1
ATOM 721 O O . ALA A 1 94 ? 2.240 1.874 -17.592 1.00 95.75 94 ALA A O 1
ATOM 722 N N . ALA A 1 95 ? 4.024 2.803 -18.586 1.00 95.31 95 ALA A N 1
ATOM 723 C CA . ALA A 1 95 ? 4.923 2.632 -17.450 1.00 95.31 95 ALA A CA 1
ATOM 724 C C . ALA A 1 95 ? 4.521 3.537 -16.273 1.00 95.31 95 ALA A C 1
ATOM 726 O O . ALA A 1 95 ? 4.399 3.051 -15.151 1.00 95.31 95 ALA A O 1
ATOM 727 N N . ASN A 1 96 ? 4.194 4.807 -16.537 1.00 95.62 96 ASN A N 1
ATOM 728 C CA . ASN A 1 96 ? 3.675 5.731 -15.524 1.00 95.62 96 ASN A CA 1
ATOM 729 C C . ASN A 1 96 ? 2.338 5.259 -14.947 1.00 95.62 96 ASN A C 1
ATOM 731 O O . ASN A 1 96 ? 2.153 5.274 -13.734 1.00 95.62 96 ASN A O 1
ATOM 735 N N . LEU A 1 97 ? 1.421 4.769 -15.787 1.00 96.69 97 LEU A N 1
ATOM 736 C CA . LEU A 1 97 ? 0.164 4.202 -15.301 1.00 96.69 97 LEU A CA 1
ATOM 737 C C . LEU A 1 97 ? 0.413 2.995 -14.391 1.00 96.69 97 LEU A C 1
ATOM 739 O O . LEU A 1 97 ? -0.239 2.859 -13.360 1.00 96.69 97 LEU A O 1
ATOM 743 N N . ARG A 1 98 ? 1.361 2.121 -14.746 1.00 95.75 98 ARG A N 1
ATOM 744 C CA . ARG A 1 98 ? 1.717 0.967 -13.913 1.00 95.75 98 ARG A CA 1
ATOM 745 C C . ARG A 1 98 ? 2.279 1.393 -12.557 1.00 95.75 98 ARG A C 1
ATOM 747 O O . ARG A 1 98 ? 1.894 0.798 -11.554 1.00 95.75 98 ARG A O 1
ATOM 754 N N . LYS A 1 99 ? 3.124 2.424 -12.537 1.00 95.25 99 LYS A N 1
ATOM 755 C CA . LYS A 1 99 ? 3.668 3.031 -11.316 1.00 95.25 99 LYS A CA 1
ATOM 756 C C . LYS A 1 99 ? 2.561 3.591 -10.420 1.00 95.25 99 LYS A C 1
ATOM 758 O O . LYS A 1 99 ? 2.492 3.245 -9.244 1.00 95.25 99 LYS A O 1
ATOM 763 N N . GLU A 1 100 ? 1.645 4.379 -10.982 1.00 97.12 100 GLU A N 1
ATOM 764 C CA . GLU A 1 100 ? 0.512 4.936 -10.229 1.00 97.12 100 GLU A CA 1
ATOM 765 C C . GLU A 1 100 ? -0.436 3.844 -9.716 1.00 97.12 100 GLU A C 1
ATOM 767 O O . GLU A 1 100 ? -0.871 3.887 -8.569 1.00 97.12 100 GLU A O 1
ATOM 772 N N . VAL A 1 101 ? -0.719 2.814 -10.519 1.00 96.94 101 VAL A N 1
ATOM 773 C CA . VAL A 1 101 ? -1.546 1.678 -10.082 1.00 96.94 101 VAL A CA 1
ATOM 774 C C . VAL A 1 101 ? -0.887 0.910 -8.938 1.00 96.94 101 VAL A C 1
ATOM 776 O O . VAL A 1 101 ? -1.592 0.495 -8.021 1.00 96.94 101 VAL A O 1
ATOM 779 N N . ALA A 1 102 ? 0.431 0.702 -8.979 1.00 94.25 102 ALA A N 1
ATOM 780 C CA . ALA A 1 102 ? 1.159 0.055 -7.890 1.00 94.25 102 ALA A CA 1
ATOM 781 C C . ALA A 1 102 ? 1.066 0.885 -6.602 1.00 94.25 102 ALA A C 1
ATOM 783 O O . ALA A 1 102 ? 0.619 0.376 -5.580 1.00 94.25 102 ALA A O 1
ATOM 784 N N . LYS A 1 103 ? 1.349 2.189 -6.689 1.00 95.69 103 LYS A N 1
ATOM 785 C CA . LYS A 1 103 ? 1.236 3.118 -5.560 1.00 95.69 103 LYS A CA 1
ATOM 786 C C . LYS A 1 103 ? -0.167 3.125 -4.941 1.00 95.69 103 LYS A C 1
ATOM 788 O O . LYS A 1 103 ? -0.306 2.994 -3.730 1.00 95.69 103 LYS A O 1
ATOM 793 N N . LEU A 1 104 ? -1.212 3.241 -5.763 1.00 98.00 104 LEU A N 1
ATOM 794 C CA . LEU A 1 104 ? -2.599 3.257 -5.285 1.00 98.00 104 LEU A CA 1
ATOM 795 C C . LEU A 1 104 ? -3.019 1.925 -4.648 1.00 98.00 104 LEU A C 1
ATOM 797 O O . LEU A 1 104 ? -3.838 1.917 -3.730 1.00 98.00 104 LEU A O 1
ATOM 801 N N . ARG A 1 105 ? -2.482 0.796 -5.125 1.00 97.06 105 ARG A N 1
ATOM 802 C CA . ARG A 1 105 ? -2.708 -0.515 -4.500 1.00 97.06 105 ARG A CA 1
ATOM 803 C C . ARG A 1 105 ? -2.086 -0.572 -3.114 1.00 97.06 105 ARG A C 1
ATOM 805 O O . ARG A 1 105 ? -2.794 -0.925 -2.177 1.00 97.06 105 ARG A O 1
ATOM 812 N N . ASP A 1 106 ? -0.829 -0.160 -2.986 1.00 96.12 106 ASP A N 1
ATOM 813 C CA . ASP A 1 106 ? -0.121 -0.143 -1.704 1.00 96.12 106 ASP A CA 1
ATOM 814 C C . ASP A 1 106 ? -0.827 0.781 -0.693 1.00 96.12 106 ASP A C 1
ATOM 816 O O . ASP A 1 106 ? -1.055 0.400 0.457 1.00 96.12 106 ASP A O 1
ATOM 820 N N . GLU A 1 107 ? -1.255 1.973 -1.127 1.00 98.00 107 GLU A N 1
ATOM 821 C CA . GLU A 1 107 ? -2.048 2.897 -0.303 1.00 98.00 107 GLU A CA 1
ATOM 822 C C . GLU A 1 107 ? -3.395 2.286 0.118 1.00 98.00 107 GLU A C 1
ATOM 824 O O . GLU A 1 107 ? -3.804 2.412 1.275 1.00 98.00 107 GLU A O 1
ATOM 829 N N . GLY A 1 108 ? -4.080 1.598 -0.799 1.00 98.12 108 GLY A N 1
ATOM 830 C CA . GLY A 1 108 ? -5.345 0.920 -0.522 1.00 98.12 108 GLY A CA 1
ATOM 831 C C . GLY A 1 108 ? -5.201 -0.215 0.493 1.00 98.12 108 GLY A C 1
ATOM 832 O O . GLY A 1 108 ? -5.998 -0.309 1.427 1.00 98.12 108 GLY A O 1
ATOM 833 N N . GLU A 1 109 ? -4.171 -1.049 0.351 1.00 98.19 109 GLU A N 1
ATOM 834 C CA . GLU A 1 109 ? -3.862 -2.126 1.298 1.00 98.19 109 GLU A CA 1
ATOM 835 C C . GLU A 1 109 ? -3.532 -1.571 2.687 1.00 98.19 109 GLU A C 1
ATOM 837 O O . 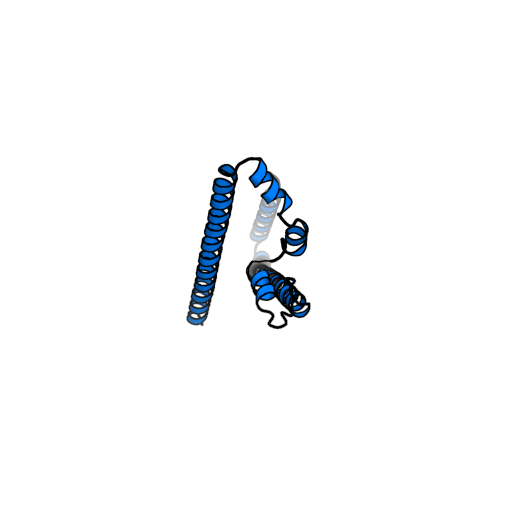GLU A 1 109 ? -4.037 -2.072 3.694 1.00 98.19 109 GLU A O 1
ATOM 842 N N . TRP A 1 110 ? -2.753 -0.491 2.752 1.00 97.69 110 TRP A N 1
ATOM 843 C CA . TRP A 1 110 ? -2.426 0.170 4.011 1.00 97.69 110 TRP A CA 1
ATOM 844 C C . TRP A 1 110 ? -3.657 0.771 4.702 1.00 97.69 110 TRP A C 1
ATOM 846 O O . TRP A 1 110 ? -3.843 0.612 5.911 1.00 97.69 110 TRP A O 1
ATOM 856 N N . LEU A 1 111 ? -4.531 1.443 3.946 1.00 98.38 111 LEU A N 1
ATOM 857 C CA . LEU A 1 111 ? -5.780 1.988 4.483 1.00 98.38 111 LEU A CA 1
ATOM 858 C C . LEU A 1 111 ? -6.704 0.882 4.996 1.00 98.38 111 LEU A C 1
ATOM 860 O O . LEU A 1 111 ? -7.308 1.044 6.056 1.00 98.38 111 LEU A O 1
ATOM 864 N N . GLN A 1 112 ? -6.787 -0.236 4.275 1.00 98.25 112 GLN A N 1
ATOM 865 C CA . GLN A 1 112 ? -7.583 -1.388 4.680 1.00 98.25 112 GLN A CA 1
ATOM 866 C C . GLN A 1 112 ? -7.086 -1.968 6.010 1.00 98.25 112 GLN A C 1
ATOM 868 O O . GLN A 1 112 ? -7.889 -2.166 6.919 1.00 98.25 112 GLN A O 1
ATOM 873 N N . GLN A 1 113 ? -5.772 -2.160 6.165 1.00 98.12 113 GLN A N 1
ATOM 874 C CA . GLN A 1 113 ? -5.178 -2.639 7.421 1.00 98.12 113 GLN A CA 1
ATOM 875 C C . GLN A 1 113 ? -5.496 -1.698 8.589 1.00 98.12 113 GLN A C 1
ATOM 877 O O . GLN A 1 113 ? -5.972 -2.134 9.636 1.00 98.12 113 GLN A O 1
ATOM 882 N N . ARG A 1 114 ? -5.327 -0.384 8.391 1.00 98.19 114 ARG A N 1
ATOM 883 C CA . ARG A 1 114 ? -5.666 0.614 9.418 1.00 98.19 114 ARG A CA 1
ATOM 884 C C . ARG A 1 114 ? -7.144 0.616 9.782 1.00 98.19 114 ARG A C 1
ATOM 886 O O . ARG A 1 114 ? -7.495 0.840 10.941 1.00 98.19 114 ARG A O 1
ATOM 893 N N . TRP A 1 115 ? -8.017 0.419 8.798 1.00 98.31 115 TRP A N 1
ATOM 894 C CA . TRP A 1 115 ? -9.450 0.329 9.037 1.00 98.31 115 TRP A CA 1
ATOM 895 C C . TRP A 1 115 ? -9.798 -0.915 9.861 1.00 98.31 115 TRP A C 1
ATOM 897 O O . TRP A 1 115 ? -10.562 -0.802 10.818 1.00 98.31 115 TRP A O 1
ATOM 907 N N . GLU A 1 116 ? -9.193 -2.066 9.559 1.00 98.31 116 GLU A N 1
ATOM 908 C CA . GLU A 1 116 ? -9.380 -3.308 10.319 1.00 98.31 116 GLU A CA 1
ATOM 909 C C . GLU A 1 116 ? -8.914 -3.157 11.776 1.00 98.31 116 GLU A C 1
ATOM 911 O O . GLU A 1 116 ? -9.662 -3.488 12.698 1.00 98.31 116 GLU A O 1
ATOM 916 N N . GLU A 1 117 ? -7.735 -2.573 12.006 1.00 97.69 117 GLU A N 1
ATOM 917 C CA . GLU A 1 117 ? -7.219 -2.281 13.353 1.00 97.69 117 GLU A CA 1
ATOM 918 C C . GLU A 1 117 ? -8.141 -1.341 14.146 1.00 97.69 117 GLU A C 1
ATOM 920 O O . GLU A 1 117 ? -8.442 -1.575 15.324 1.00 97.69 117 GLU A O 1
ATOM 925 N N . CYS A 1 118 ? -8.627 -0.278 13.498 1.00 98.25 118 CYS A N 1
ATOM 926 C CA . CYS A 1 118 ? -9.562 0.663 14.103 1.00 98.25 118 CYS A CA 1
ATOM 927 C C . CYS A 1 118 ? -10.900 -0.015 14.429 1.00 98.25 118 CYS A C 1
ATOM 929 O O . CYS A 1 118 ? -11.425 0.162 15.528 1.00 98.25 118 CYS A O 1
ATOM 931 N N . SER A 1 119 ? -11.422 -0.841 13.517 1.00 97.88 119 SER A N 1
ATOM 932 C CA . SER A 1 119 ? -12.671 -1.581 13.718 1.00 97.88 119 SER A CA 1
ATOM 933 C C . SER A 1 119 ? -12.573 -2.522 14.920 1.00 97.88 119 SER A C 1
ATOM 935 O O . SER A 1 119 ? -13.452 -2.502 15.779 1.00 97.88 119 SER A O 1
ATOM 937 N N . LEU A 1 120 ? -11.478 -3.282 15.037 1.00 98.00 120 LEU A N 1
ATOM 938 C CA . LEU A 1 120 ? -11.229 -4.153 16.191 1.00 98.00 120 LEU A CA 1
ATOM 939 C C . LEU A 1 120 ? -11.169 -3.362 17.502 1.00 98.00 120 LEU A C 1
ATOM 941 O O . LEU A 1 120 ? -11.715 -3.786 18.521 1.00 98.00 120 LEU A O 1
ATOM 945 N N . THR A 1 121 ? -10.528 -2.194 17.471 1.00 98.00 121 THR A N 1
ATOM 946 C CA . THR A 1 121 ? -10.419 -1.312 18.635 1.00 98.00 121 THR A CA 1
ATOM 947 C C . THR A 1 121 ? -11.791 -0.785 19.061 1.00 98.00 121 THR A C 1
ATOM 949 O O . THR A 1 121 ? -12.136 -0.847 20.242 1.00 98.00 121 THR A O 1
ATOM 952 N N . VAL A 1 122 ? -12.605 -0.314 18.113 1.00 98.44 122 VAL A N 1
ATOM 953 C CA . VAL A 1 122 ? -13.977 0.152 18.372 1.00 98.44 122 VAL A CA 1
ATOM 954 C C . VAL A 1 122 ? -14.832 -0.963 18.975 1.00 98.44 122 VAL A C 1
ATOM 956 O O . VAL A 1 122 ? -15.520 -0.727 19.971 1.00 98.44 122 VAL A O 1
ATOM 959 N N . ASP A 1 123 ? -14.749 -2.179 18.438 1.00 98.38 123 ASP A N 1
ATOM 960 C CA . ASP A 1 123 ? -15.498 -3.330 18.948 1.00 98.38 123 ASP A CA 1
ATOM 961 C C . ASP A 1 123 ? -15.053 -3.741 20.360 1.00 98.38 123 ASP A C 1
ATOM 963 O O . ASP A 1 123 ? -15.888 -4.082 21.208 1.00 98.38 123 ASP A O 1
ATOM 967 N N . ALA A 1 124 ? -13.753 -3.647 20.656 1.00 98.00 124 ALA A N 1
ATOM 968 C CA . ALA A 1 124 ? -13.220 -3.883 21.994 1.00 98.00 124 ALA A CA 1
ATOM 969 C C . ALA A 1 124 ? -13.748 -2.851 23.003 1.00 98.00 124 ALA A C 1
ATOM 971 O O . ALA A 1 124 ? -14.237 -3.229 24.072 1.00 98.00 124 ALA A O 1
ATOM 972 N N . TYR A 1 125 ? -13.723 -1.560 22.653 1.00 98.25 125 TYR A N 1
ATOM 973 C CA . TYR A 1 125 ? -14.280 -0.505 23.503 1.00 98.25 125 TYR A CA 1
ATOM 974 C C . TYR A 1 125 ? -15.774 -0.685 23.721 1.00 98.25 125 TYR A C 1
ATOM 976 O O . TYR A 1 125 ? -16.233 -0.597 24.858 1.00 98.25 125 TYR A O 1
ATOM 984 N N . ARG A 1 126 ? -16.526 -0.979 22.656 1.00 98.44 126 ARG A N 1
ATOM 985 C CA . ARG A 1 126 ? -17.958 -1.256 22.743 1.00 98.44 126 ARG A CA 1
ATOM 986 C C . ARG A 1 126 ? -18.236 -2.384 23.737 1.00 98.44 126 ARG A C 1
ATOM 988 O O . ARG A 1 126 ? -19.043 -2.205 24.647 1.00 98.44 126 ARG A O 1
ATOM 995 N N . SER A 1 127 ? -17.539 -3.509 23.592 1.00 98.25 127 SER A N 1
ATOM 996 C CA . SER A 1 127 ? -17.717 -4.688 24.448 1.00 98.25 127 SER A CA 1
ATOM 997 C C . SER A 1 127 ? -17.378 -4.389 25.911 1.00 98.25 127 SER A C 1
ATOM 999 O O . SER A 1 127 ? -18.144 -4.734 26.811 1.00 98.25 127 SER A O 1
ATOM 1001 N N . ALA A 1 128 ? -16.268 -3.686 26.159 1.00 97.50 128 ALA A N 1
ATOM 1002 C CA . ALA A 1 128 ? -15.879 -3.268 27.503 1.00 97.50 128 ALA A CA 1
ATOM 1003 C C . ALA A 1 128 ? -16.925 -2.333 28.135 1.00 97.50 128 ALA A C 1
ATOM 1005 O O . ALA A 1 128 ? -17.261 -2.478 29.313 1.00 97.50 128 ALA A O 1
ATOM 1006 N N . PHE A 1 129 ? -17.486 -1.409 27.350 1.00 98.50 129 PHE A N 1
ATOM 1007 C CA . PHE A 1 129 ? -18.529 -0.493 27.809 1.00 98.50 129 PHE A CA 1
ATOM 1008 C C . PHE A 1 129 ? -19.823 -1.235 28.162 1.00 98.50 129 PHE A C 1
ATOM 1010 O O . PHE A 1 129 ? -20.417 -0.992 29.213 1.00 98.50 129 PHE A O 1
ATOM 1017 N N . GLU A 1 130 ? -20.251 -2.177 27.319 1.00 98.12 130 GLU A N 1
ATOM 1018 C CA . GLU A 1 130 ? -21.425 -3.019 27.574 1.00 98.12 130 GLU A CA 1
ATOM 1019 C C . GLU A 1 130 ? -21.242 -3.862 28.850 1.00 98.12 130 GLU A C 1
ATOM 1021 O O . GLU A 1 130 ? -22.154 -3.957 29.681 1.00 98.12 130 GLU A O 1
ATOM 1026 N N . GLU A 1 131 ? -20.043 -4.406 29.070 1.00 97.94 131 GLU A N 1
ATOM 1027 C CA . GLU A 1 131 ? -19.716 -5.138 30.293 1.00 97.94 131 GLU A CA 1
ATOM 1028 C C . GLU A 1 131 ? -19.772 -4.229 31.532 1.00 97.94 131 GLU A C 1
ATOM 1030 O O . GLU A 1 1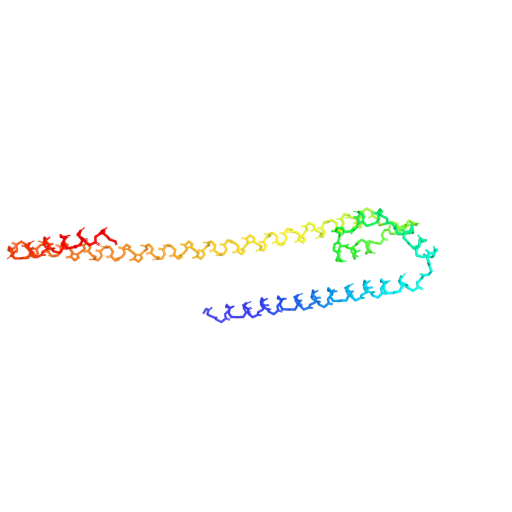31 ? -20.367 -4.597 32.554 1.00 97.94 131 GLU A O 1
ATOM 1035 N N . GLN A 1 132 ? -19.201 -3.025 31.446 1.00 97.00 132 GLN A N 1
ATOM 1036 C CA . GLN A 1 132 ? -19.249 -2.033 32.521 1.00 97.00 132 GLN A CA 1
ATOM 1037 C C . GLN A 1 132 ? -20.687 -1.615 32.851 1.00 97.00 132 GLN A C 1
ATOM 1039 O O . GLN A 1 132 ? -21.051 -1.561 34.029 1.00 97.00 132 GLN A O 1
ATOM 1044 N N . LEU A 1 133 ? -21.536 -1.391 31.844 1.00 97.44 133 LEU A N 1
ATOM 1045 C CA . LEU A 1 133 ? -22.953 -1.074 32.041 1.00 97.44 133 LEU A CA 1
ATOM 1046 C C . LEU A 1 133 ? -23.701 -2.217 32.734 1.00 97.44 133 LEU A C 1
ATOM 1048 O O . LEU A 1 133 ? -24.489 -1.978 33.651 1.00 97.44 133 LEU A O 1
ATOM 1052 N N . CYS A 1 134 ? -23.427 -3.465 32.349 1.00 95.38 134 CYS A N 1
ATOM 1053 C CA . CYS A 1 134 ? -24.011 -4.640 32.991 1.00 95.38 134 CYS A CA 1
ATOM 1054 C C . CYS A 1 134 ? -23.601 -4.742 34.471 1.00 95.38 134 CYS A C 1
ATOM 1056 O O . CYS A 1 134 ? -24.458 -4.936 35.339 1.00 95.38 134 CYS A O 1
ATOM 1058 N N . LYS A 1 135 ? -22.309 -4.555 34.778 1.00 94.81 135 LYS A N 1
ATOM 1059 C CA . LYS A 1 135 ? -21.786 -4.532 36.157 1.00 94.81 135 LYS A CA 1
ATOM 1060 C C . LYS A 1 135 ? -22.420 -3.409 36.979 1.00 94.81 135 LYS A C 1
ATOM 1062 O O . LYS A 1 135 ? -22.907 -3.665 38.079 1.00 94.81 135 LYS A O 1
ATOM 1067 N N . SER A 1 136 ? -22.477 -2.200 36.420 1.00 95.31 136 SER A N 1
ATOM 1068 C CA . SER A 1 136 ? -23.095 -1.029 37.050 1.00 95.31 136 SER A CA 1
ATOM 1069 C C . SER A 1 136 ? -24.568 -1.281 37.376 1.00 95.31 136 SER A C 1
ATOM 1071 O O . SER A 1 136 ? -24.984 -1.139 38.524 1.00 95.31 136 SER A O 1
ATOM 1073 N N . ARG A 1 137 ? -25.348 -1.790 36.412 1.00 95.12 137 ARG A N 1
ATOM 1074 C CA . ARG A 1 137 ? -26.770 -2.103 36.609 1.00 95.12 137 ARG A CA 1
ATOM 1075 C C . ARG A 1 137 ? -26.992 -3.125 37.722 1.00 95.12 137 ARG A C 1
ATOM 1077 O O . ARG A 1 137 ? -27.883 -2.937 38.549 1.00 95.12 137 ARG A O 1
ATOM 1084 N N . LYS A 1 138 ? -26.180 -4.188 37.757 1.00 94.38 138 LYS A N 1
ATOM 1085 C CA . LYS A 1 138 ? -26.225 -5.204 38.821 1.00 94.38 138 LYS A CA 1
ATOM 1086 C C . LYS A 1 138 ? -25.909 -4.591 40.184 1.00 94.38 138 LYS A C 1
ATOM 108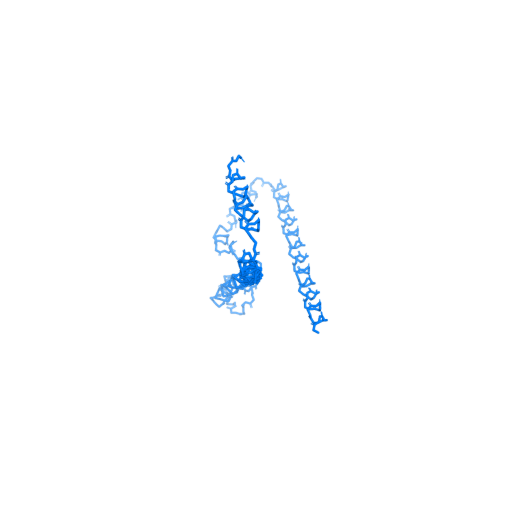8 O O . LYS A 1 138 ? -26.635 -4.841 41.142 1.00 94.38 138 LYS A O 1
ATOM 1093 N N . LEU A 1 139 ? -24.878 -3.751 40.265 1.00 93.38 139 LEU A N 1
ATOM 1094 C CA . LEU A 1 139 ? -24.513 -3.064 41.502 1.00 93.38 139 LEU A CA 1
ATOM 1095 C C . LEU A 1 139 ? -25.638 -2.139 41.984 1.00 93.38 139 LEU A C 1
ATOM 1097 O O . LEU A 1 139 ? -26.017 -2.208 43.151 1.00 93.38 139 LEU A O 1
ATOM 1101 N N . SER A 1 140 ? -26.228 -1.332 41.096 1.00 94.06 140 SER A N 1
ATOM 1102 C CA . SER A 1 140 ? -27.368 -0.469 41.432 1.00 94.06 140 SER A CA 1
ATOM 1103 C C . SER A 1 140 ? -28.567 -1.271 41.944 1.00 94.06 140 SER A C 1
ATOM 1105 O O . SER A 1 140 ? -29.203 -0.870 42.919 1.00 94.06 140 SER A O 1
ATOM 1107 N N . GLN A 1 141 ? -28.859 -2.426 41.338 1.00 92.19 141 GLN A N 1
ATOM 1108 C CA . GLN A 1 141 ? -29.913 -3.325 41.813 1.00 92.19 141 GLN A CA 1
ATOM 1109 C C . GLN A 1 141 ? -29.606 -3.864 43.216 1.00 92.19 141 GLN A C 1
ATOM 1111 O O . GLN A 1 141 ? -30.457 -3.745 44.099 1.00 92.19 141 GLN A O 1
ATOM 1116 N N . CYS A 1 142 ? -28.395 -4.373 43.463 1.00 91.31 142 CYS A N 1
ATOM 1117 C CA . CYS A 1 142 ? -27.978 -4.828 44.793 1.00 91.31 142 CYS A CA 1
ATOM 1118 C C . CYS A 1 142 ? -28.084 -3.711 45.842 1.00 91.31 142 CYS A C 1
ATOM 1120 O O . CYS A 1 142 ? -28.645 -3.923 46.916 1.00 91.31 142 CYS A O 1
ATOM 1122 N N . LEU A 1 143 ? -27.611 -2.502 45.522 1.00 87.88 143 LEU A N 1
ATOM 1123 C CA . LEU A 1 143 ? -27.708 -1.345 46.414 1.00 87.88 143 LEU A CA 1
ATOM 1124 C C . LEU A 1 143 ? -29.165 -0.989 46.729 1.00 87.88 143 LEU A C 1
ATOM 1126 O O . LEU A 1 143 ? -29.488 -0.732 47.887 1.00 87.88 143 LEU A O 1
ATOM 1130 N N . SER A 1 144 ? -30.058 -1.029 45.734 1.00 88.75 144 SER A N 1
ATOM 1131 C CA . SER A 1 144 ? -31.489 -0.778 45.949 1.00 88.75 144 SER A CA 1
ATOM 1132 C C . SER A 1 144 ? -32.123 -1.814 46.887 1.00 88.75 144 SER A C 1
ATOM 1134 O O . SER A 1 144 ? -32.841 -1.447 47.817 1.00 88.75 144 SER A O 1
ATOM 1136 N N . GLN A 1 145 ? -31.788 -3.100 46.727 1.00 83.88 145 GLN A N 1
ATOM 1137 C CA . GLN A 1 145 ? -32.264 -4.167 47.609 1.00 83.88 145 GLN A CA 1
ATOM 1138 C C . GLN A 1 145 ? -31.759 -3.953 49.039 1.00 83.88 145 GLN A C 1
ATOM 1140 O O . GLN A 1 145 ? -32.551 -3.948 49.980 1.00 83.88 145 GLN A O 1
ATOM 1145 N N . ILE A 1 146 ? -30.464 -3.679 49.212 1.00 82.88 146 ILE A N 1
ATOM 1146 C CA . ILE A 1 146 ? -29.870 -3.396 50.523 1.00 82.88 146 ILE A CA 1
ATOM 1147 C C . ILE A 1 146 ? -30.532 -2.174 51.173 1.00 82.88 146 ILE A C 1
ATOM 1149 O O . ILE A 1 146 ? -30.859 -2.220 52.359 1.00 82.88 146 ILE A O 1
ATOM 1153 N N . ALA A 1 147 ? -30.790 -1.104 50.417 1.00 78.81 147 ALA A N 1
ATOM 1154 C CA . ALA A 1 147 ? -31.474 0.083 50.923 1.00 78.81 147 ALA A CA 1
ATOM 1155 C C . ALA A 1 147 ? -32.869 -0.258 51.473 1.00 78.81 147 ALA A C 1
ATOM 1157 O O . ALA A 1 147 ? -33.192 0.144 52.596 1.00 78.81 147 ALA A O 1
ATOM 1158 N N . THR A 1 148 ? -33.654 -1.065 50.746 1.00 76.00 148 THR A N 1
ATOM 1159 C CA . THR A 1 148 ? -34.980 -1.519 51.206 1.00 76.00 148 THR A CA 1
ATOM 1160 C C . THR A 1 148 ? -34.912 -2.437 52.433 1.00 76.00 148 THR A C 1
ATOM 1162 O O . THR A 1 148 ? -35.732 -2.291 53.341 1.00 76.00 148 THR A O 1
ATOM 1165 N N . LEU A 1 149 ? -33.903 -3.311 52.535 1.00 65.38 149 LEU A N 1
ATOM 1166 C CA . LEU A 1 149 ? -33.687 -4.188 53.695 1.00 65.38 149 LEU A CA 1
ATOM 1167 C C . LEU A 1 149 ? -33.182 -3.412 54.924 1.00 65.38 149 LEU A C 1
ATOM 1169 O O . LEU A 1 149 ? -33.585 -3.700 56.050 1.00 65.38 149 LEU A O 1
ATOM 1173 N N . SER A 1 150 ? -32.352 -2.382 54.724 1.00 54.03 150 SER A N 1
ATOM 1174 C CA . SER A 1 150 ? -31.814 -1.528 55.796 1.00 54.03 150 SER A CA 1
ATOM 1175 C C . SER A 1 150 ? -32.879 -0.682 56.499 1.00 54.03 150 SER A C 1
ATOM 1177 O O . SER A 1 150 ? -32.667 -0.257 57.635 1.00 54.03 150 SER A O 1
ATOM 1179 N N . SER A 1 151 ? -34.054 -0.493 55.882 1.00 51.50 151 SER A N 1
ATOM 1180 C CA . SER A 1 151 ? -35.217 0.098 56.558 1.00 51.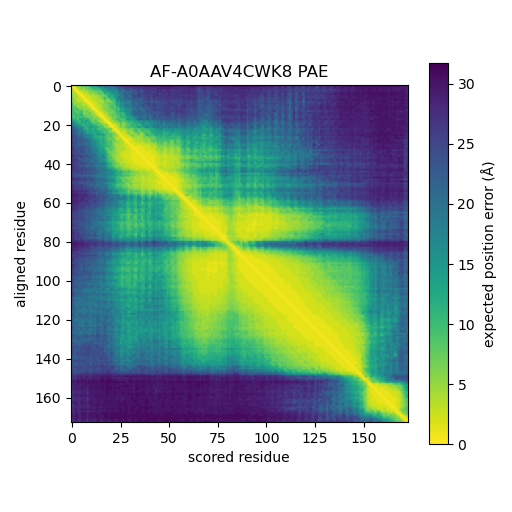50 151 SER A CA 1
ATOM 1181 C C . SER A 1 151 ? -35.683 -0.744 57.758 1.00 51.50 151 SER A C 1
ATOM 1183 O O . SER A 1 151 ? -36.349 -0.220 58.647 1.00 51.50 151 SER A O 1
ATOM 1185 N N . ARG A 1 152 ? -35.259 -2.019 57.838 1.00 53.97 152 ARG A N 1
ATOM 1186 C CA . ARG A 1 152 ? -35.515 -2.931 58.960 1.00 53.97 152 ARG A CA 1
ATOM 1187 C C . ARG A 1 152 ? -34.364 -3.077 59.967 1.00 53.97 152 ARG A C 1
ATOM 1189 O O . ARG A 1 152 ? -34.542 -3.805 60.939 1.00 53.97 152 ARG A O 1
ATOM 1196 N N . SER A 1 153 ? -33.202 -2.420 59.822 1.00 63.00 153 SER A N 1
ATOM 1197 C CA . SER A 1 153 ? -32.202 -2.433 60.910 1.00 63.00 153 SER A CA 1
ATOM 1198 C C . SER A 1 153 ? -31.242 -1.234 60.908 1.00 63.00 153 SER A C 1
ATOM 1200 O O . SER A 1 153 ? -30.481 -0.992 59.971 1.00 63.00 153 SER A O 1
ATOM 1202 N N . ALA A 1 154 ? -31.222 -0.492 62.020 1.00 64.75 154 ALA A N 1
ATOM 1203 C CA . ALA A 1 154 ? -30.307 0.632 62.245 1.00 64.75 154 ALA A CA 1
ATOM 1204 C C . ALA A 1 154 ? -28.818 0.233 62.138 1.00 64.75 154 ALA A C 1
ATOM 1206 O O . ALA A 1 154 ? -27.980 1.041 61.737 1.00 64.75 154 ALA A O 1
ATOM 1207 N N . LYS A 1 155 ? -28.493 -1.037 62.423 1.00 62.12 155 LYS A N 1
ATOM 1208 C CA . LYS A 1 155 ? -27.142 -1.605 62.285 1.00 62.12 155 LYS A CA 1
ATOM 1209 C C . LYS A 1 155 ? -26.690 -1.701 60.822 1.00 62.12 155 LYS A C 1
ATOM 1211 O O . LYS A 1 155 ? -25.526 -1.430 60.544 1.00 62.12 155 LYS A O 1
ATOM 1216 N N . ALA A 1 156 ? -27.592 -2.003 59.883 1.00 70.38 156 ALA A N 1
ATOM 1217 C CA . ALA A 1 156 ? -27.260 -2.050 58.456 1.00 70.38 156 ALA A CA 1
ATOM 1218 C C . ALA A 1 156 ? -26.902 -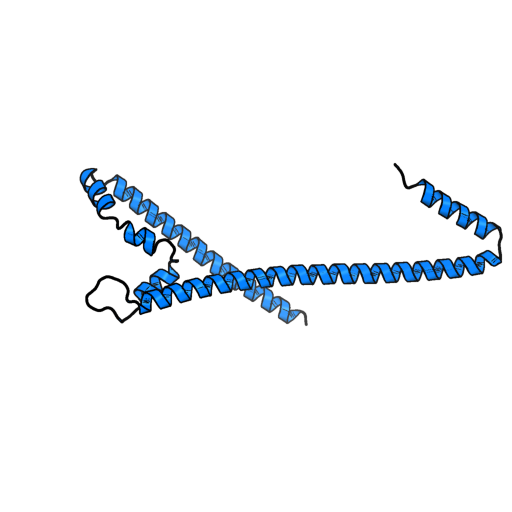0.660 57.904 1.00 70.38 156 ALA A C 1
ATOM 1220 O O . ALA A 1 156 ? -25.936 -0.523 57.158 1.00 70.38 156 ALA A O 1
ATOM 1221 N N . LYS A 1 157 ? -27.611 0.392 58.337 1.00 73.00 157 LYS A N 1
ATOM 1222 C CA . LYS A 1 157 ? -27.269 1.782 57.985 1.00 73.00 157 LYS A CA 1
ATOM 1223 C C . LYS A 1 157 ? -25.897 2.205 58.513 1.00 73.00 157 LYS A C 1
ATOM 1225 O O . LYS A 1 157 ? -25.148 2.850 57.785 1.00 73.00 157 LYS A O 1
ATOM 1230 N N . ALA A 1 158 ? -25.552 1.830 59.746 1.00 74.44 158 ALA A N 1
ATOM 1231 C CA . ALA A 1 158 ? -24.239 2.126 60.320 1.00 74.44 158 ALA A CA 1
ATOM 1232 C C . ALA A 1 158 ? -23.101 1.397 59.577 1.00 74.44 158 ALA A C 1
ATOM 1234 O O . ALA A 1 158 ? -22.072 2.006 59.293 1.00 74.44 158 ALA A O 1
ATOM 1235 N N . ALA A 1 159 ? -23.313 0.134 59.191 1.00 73.06 159 ALA A N 1
ATOM 1236 C CA . ALA A 1 159 ? -22.330 -0.659 58.449 1.00 73.06 159 ALA A CA 1
ATOM 1237 C C . ALA A 1 159 ? -22.096 -0.137 57.019 1.00 73.06 159 ALA A C 1
ATOM 1239 O O . ALA A 1 159 ? -20.953 -0.024 56.583 1.00 73.06 159 ALA A O 1
ATOM 1240 N N . ILE A 1 160 ? -23.162 0.247 56.306 1.00 79.94 160 ILE A N 1
ATOM 1241 C CA . ILE A 1 160 ? -23.056 0.847 54.965 1.00 79.94 160 ILE A CA 1
ATOM 1242 C C . ILE A 1 160 ? -22.339 2.201 55.036 1.00 79.94 160 ILE A C 1
ATOM 1244 O O . ILE A 1 160 ? -21.476 2.480 54.208 1.00 79.94 160 ILE A O 1
ATOM 1248 N N . LYS A 1 161 ? -22.645 3.024 56.050 1.00 82.12 161 LYS A N 1
ATOM 1249 C CA . LYS A 1 161 ? -21.963 4.306 56.270 1.00 82.12 161 LYS A CA 1
ATOM 1250 C C . LYS A 1 161 ? -20.463 4.118 56.525 1.00 82.12 161 LYS A C 1
ATOM 1252 O O . LYS A 1 161 ? -19.668 4.864 55.968 1.00 82.12 161 LYS A O 1
ATOM 1257 N N . TRP A 1 162 ? -20.080 3.113 57.317 1.00 79.88 162 TRP A N 1
ATOM 1258 C CA . TRP A 1 162 ? -18.673 2.791 57.572 1.00 79.88 162 TRP A CA 1
ATOM 1259 C C . TRP A 1 162 ? -17.943 2.323 56.304 1.00 79.88 162 TRP A C 1
ATOM 1261 O O . TRP A 1 162 ? -16.856 2.812 56.023 1.00 79.88 162 TRP A O 1
ATOM 1271 N N . LEU A 1 163 ? -18.559 1.462 55.485 1.00 79.44 163 LEU A N 1
ATOM 1272 C CA . LEU A 1 163 ? -17.967 1.002 54.219 1.00 79.44 163 LEU A CA 1
ATOM 1273 C C . LEU A 1 163 ? -17.741 2.143 53.219 1.00 79.44 163 LEU A C 1
ATOM 1275 O O . LEU A 1 163 ? -16.694 2.200 52.582 1.00 79.44 163 LEU A O 1
ATOM 1279 N N . ILE A 1 164 ? -18.699 3.066 53.096 1.00 82.38 164 ILE A N 1
ATOM 1280 C CA . ILE A 1 164 ? -18.553 4.250 52.236 1.00 82.38 164 ILE A CA 1
ATOM 1281 C C . ILE A 1 164 ? -17.398 5.137 52.723 1.00 82.38 164 ILE A C 1
ATOM 1283 O O . ILE A 1 164 ? -16.624 5.614 51.902 1.00 82.38 164 ILE A O 1
ATOM 1287 N N . GLN A 1 165 ? -17.246 5.313 54.040 1.00 75.06 165 GLN A N 1
ATOM 1288 C CA . GLN A 1 165 ? -16.149 6.081 54.638 1.00 75.06 165 GLN A CA 1
ATOM 1289 C C . GLN A 1 165 ? -14.780 5.443 54.341 1.00 75.06 165 GLN A C 1
ATOM 1291 O O . GLN A 1 165 ? -13.889 6.112 53.836 1.00 75.06 165 GLN A O 1
ATOM 1296 N N . VAL A 1 166 ? -14.649 4.128 54.554 1.00 75.06 166 VAL A N 1
ATOM 1297 C CA . VAL A 1 166 ? -13.407 3.374 54.297 1.00 75.06 166 VAL A CA 1
ATOM 1298 C C . VAL A 1 166 ? -12.989 3.447 52.827 1.00 75.06 166 VAL A C 1
ATOM 1300 O O . VAL A 1 166 ? -11.807 3.585 52.528 1.00 75.06 166 VAL A O 1
ATOM 1303 N N . MET A 1 167 ? -13.948 3.385 51.899 1.00 71.25 167 MET A N 1
ATOM 1304 C CA . MET A 1 167 ? -13.653 3.528 50.469 1.00 71.25 167 MET A CA 1
ATOM 1305 C C . MET A 1 167 ? -13.259 4.960 50.080 1.00 71.25 167 MET A C 1
ATOM 1307 O O . MET A 1 167 ? -12.540 5.134 49.101 1.00 71.25 167 MET A O 1
ATOM 1311 N N . ASN A 1 168 ? -13.710 5.973 50.826 1.00 69.56 168 ASN A N 1
ATOM 1312 C CA . ASN A 1 168 ? -13.376 7.375 50.574 1.00 69.56 168 ASN A CA 1
ATOM 1313 C C . ASN A 1 168 ? -12.003 7.764 51.162 1.00 69.56 168 ASN A C 1
ATOM 1315 O O . ASN A 1 168 ? -11.312 8.604 50.596 1.00 69.56 168 ASN A O 1
ATOM 1319 N N . ASP A 1 169 ? -11.584 7.112 52.251 1.00 62.88 169 ASP A N 1
ATOM 1320 C CA . ASP A 1 169 ? -10.295 7.356 52.918 1.00 62.88 169 ASP A CA 1
ATOM 1321 C C . ASP A 1 169 ? -9.112 6.621 52.240 1.00 62.88 169 ASP A C 1
ATOM 1323 O O . ASP A 1 169 ? -7.954 6.951 52.480 1.00 62.88 169 ASP A O 1
ATOM 1327 N N . GLY A 1 170 ? -9.375 5.654 51.349 1.00 54.56 170 GLY A N 1
ATOM 1328 C CA . GLY A 1 170 ? -8.353 4.907 50.593 1.00 54.56 170 GLY A CA 1
ATOM 1329 C C . GLY A 1 170 ? -7.881 5.567 49.287 1.00 54.56 170 GLY A C 1
ATOM 1330 O O . GLY A 1 170 ? -7.217 4.916 48.485 1.00 54.56 170 GLY A O 1
ATOM 1331 N N . GLY A 1 171 ? -8.266 6.824 49.041 1.00 54.03 171 GLY A N 1
ATOM 1332 C CA . GLY A 1 171 ? -8.107 7.512 47.755 1.00 54.03 171 GLY A CA 1
ATOM 1333 C C . GLY A 1 171 ? -6.944 8.502 47.624 1.00 54.03 171 GLY A C 1
ATOM 1334 O O . GLY A 1 171 ? -6.895 9.182 46.606 1.00 54.03 171 GLY A O 1
ATOM 1335 N N . TYR A 1 172 ? -6.030 8.615 48.596 1.00 52.69 172 TYR A N 1
ATOM 1336 C CA . TYR A 1 172 ? -4.793 9.400 48.445 1.00 52.69 172 TYR A CA 1
ATOM 1337 C C . TYR A 1 172 ? -3.634 8.791 49.243 1.00 52.69 172 TYR A C 1
ATOM 1339 O O . TYR A 1 172 ? -3.480 9.041 50.438 1.00 52.69 172 TYR A O 1
ATOM 1347 N N . SER A 1 173 ? -2.805 8.008 48.555 1.00 44.50 173 SER A N 1
ATOM 1348 C CA . SER A 1 173 ? -1.375 7.781 48.814 1.00 44.50 173 SER A CA 1
ATOM 1349 C C . SER A 1 173 ? -0.745 7.255 47.532 1.00 44.50 173 SER A C 1
ATOM 1351 O O . SER A 1 173 ? -1.252 6.227 47.033 1.00 44.50 173 SER A O 1
#

InterPro domains:
  IPR034608 Coiled-coil domain-containing protein 125 [PTHR28616] (31-155)

Sequence (173 aa):
MGTQLWLRHVLVTQVQFMGGFLSTSWSRTCTAISRERDELLALVDVAERLKYEQGKSRIAEDEYGSFSSSELAVLGACKCRLSSPEPCGCAHAAANLRKEVAKLRDEGEWLQQRWEECSLTVDAYRSAFEEQLCKSRKLSQCLSQIATLSSRSAKAKAAIKWLIQVMNDGGYS

Secondary structure (DSSP, 8-state):
-HHHHHHHHHHHHHHHHHHHHHHHHHHHHHHHHHHHHHHHHHHS-HHHHHHHHHHS-HHHHHHHTTS-HHHHHHHHH-S---S-SSPPHHHHHHHHHHHHHHHHHHHHHHHHHHHHHHHHHHHHHHHHHHHHHHHHHHHHHHHHHHHHHHTT-HHHHHHHHHHHHHHHHTS--

Radius of gyration: 35.15 Å; Cα contacts (8 Å, |Δi|>4): 36; chains: 1; bounding box: 78×36×98 Å

Organism: NCBI:txid259542